Protein AF-A0A539DUH9-F1 (afdb_monomer)

Solvent-accessible surface area (backbone atoms only — not comparable to full-atom values): 5973 Å² total; per-residue (Å²): 130,90,47,75,64,54,53,56,51,49,51,54,52,50,54,51,50,53,54,53,52,53,52,50,50,54,55,48,51,53,50,49,52,55,51,50,53,53,54,62,68,45,43,64,59,54,51,52,52,4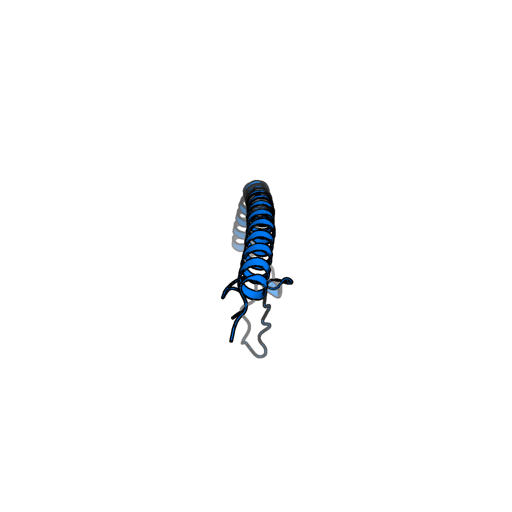9,55,51,50,54,55,46,64,71,70,38,85,83,62,91,46,82,91,80,56,93,70,87,87,85,77,84,90,86,86,85,88,74,73,94,61,81,95,57,80,71,74,84,108

Structure (mmCIF, N/CA/C/O backbone):
data_AF-A0A539DUH9-F1
#
_entry.id   AF-A0A539DUH9-F1
#
loop_
_atom_site.group_PDB
_atom_site.id
_atom_site.type_symbol
_atom_site.label_atom_id
_atom_site.label_alt_id
_atom_site.label_comp_id
_atom_site.label_asym_id
_atom_site.label_entity_id
_atom_site.label_seq_id
_atom_site.pdbx_PDB_ins_code
_atom_site.Cartn_x
_atom_site.Cartn_y
_atom_site.Cartn_z
_atom_site.occupancy
_atom_site.B_iso_or_equiv
_atom_site.auth_seq_id
_atom_site.auth_comp_id
_atom_site.auth_asym_id
_atom_site.auth_atom_id
_atom_site.pdbx_PDB_model_num
ATOM 1 N N . MET A 1 1 ? -31.288 -8.715 31.408 1.00 61.00 1 MET A N 1
ATOM 2 C CA . MET A 1 1 ? -31.460 -7.348 30.865 1.00 61.00 1 MET A CA 1
ATOM 3 C C . MET A 1 1 ? -30.119 -6.642 30.923 1.00 61.00 1 MET A C 1
ATOM 5 O O . MET A 1 1 ? -29.414 -6.836 31.904 1.00 61.00 1 MET A O 1
ATOM 9 N N . ALA A 1 2 ? -29.747 -5.884 29.889 1.00 73.06 2 ALA A N 1
ATOM 10 C CA . ALA A 1 2 ? -28.524 -5.086 29.933 1.00 73.06 2 ALA A CA 1
ATOM 11 C C . ALA A 1 2 ? -28.639 -4.047 31.054 1.00 73.06 2 ALA A C 1
ATOM 13 O O . ALA A 1 2 ? -29.633 -3.325 31.134 1.00 73.06 2 ALA A O 1
ATOM 14 N N . THR A 1 3 ? -27.644 -3.998 31.933 1.00 92.06 3 THR A N 1
ATOM 15 C CA . THR A 1 3 ? -27.636 -3.055 33.051 1.00 92.06 3 THR A CA 1
ATOM 16 C C . THR A 1 3 ? -27.079 -1.700 32.606 1.00 92.06 3 THR A C 1
ATOM 18 O O . THR A 1 3 ? -26.324 -1.596 31.636 1.00 92.06 3 THR A O 1
ATOM 21 N N . LEU A 1 4 ? -27.388 -0.630 33.347 1.00 93.00 4 LEU A N 1
ATOM 22 C CA . LEU A 1 4 ? -26.761 0.686 33.140 1.00 93.00 4 LEU A CA 1
ATOM 23 C C . LEU A 1 4 ? -25.223 0.620 33.220 1.00 93.00 4 LEU A C 1
ATOM 25 O O . LEU A 1 4 ? -24.526 1.394 32.559 1.00 93.00 4 LEU A O 1
ATOM 29 N N . GLN A 1 5 ? -24.687 -0.316 34.007 1.00 92.94 5 GLN A N 1
ATOM 30 C CA . GLN A 1 5 ? -23.252 -0.562 34.109 1.00 92.94 5 GLN A CA 1
ATOM 31 C C . GLN A 1 5 ? -22.680 -1.138 32.807 1.00 92.94 5 GLN A C 1
ATOM 33 O O . GLN A 1 5 ? -21.621 -0.685 32.364 1.00 92.94 5 GLN A O 1
ATOM 38 N N . ASP A 1 6 ? -23.393 -2.060 32.155 1.00 94.19 6 ASP A N 1
ATOM 39 C CA . ASP A 1 6 ? -22.989 -2.633 30.865 1.00 94.19 6 ASP A CA 1
ATOM 40 C C . ASP A 1 6 ? -22.937 -1.567 29.768 1.00 94.19 6 ASP A C 1
ATOM 42 O O . ASP A 1 6 ? -21.975 -1.507 28.995 1.00 94.19 6 ASP A O 1
ATOM 46 N N . ILE A 1 7 ? -23.925 -0.666 29.744 1.00 94.69 7 ILE A N 1
ATOM 47 C CA . ILE A 1 7 ? -23.969 0.458 28.798 1.00 94.69 7 ILE A CA 1
ATOM 48 C C . ILE A 1 7 ? -22.776 1.396 29.027 1.00 94.69 7 ILE A C 1
ATOM 50 O O . ILE A 1 7 ? -22.044 1.706 28.084 1.00 94.69 7 ILE A O 1
ATOM 54 N N . LYS A 1 8 ? -22.505 1.792 30.280 1.00 94.88 8 LYS A N 1
ATOM 55 C CA . LYS A 1 8 ? -21.332 2.621 30.623 1.00 94.88 8 LYS A CA 1
ATOM 56 C C . LYS A 1 8 ? -20.005 1.940 30.278 1.00 94.88 8 LYS A C 1
ATOM 58 O O . LYS A 1 8 ? -19.047 2.613 29.895 1.00 94.88 8 LYS A O 1
ATOM 63 N N . ARG A 1 9 ? -19.915 0.612 30.412 1.00 96.00 9 ARG A N 1
ATOM 64 C CA . ARG A 1 9 ? -18.723 -0.152 30.014 1.00 96.00 9 ARG A CA 1
ATOM 65 C C . ARG A 1 9 ? -18.532 -0.129 28.499 1.00 96.00 9 ARG A C 1
ATOM 67 O O . ARG A 1 9 ? -17.419 0.114 28.040 1.00 96.00 9 ARG A O 1
ATOM 74 N N . ARG A 1 10 ? -19.605 -0.329 27.728 1.00 96.38 10 ARG A N 1
ATOM 75 C CA . ARG A 1 10 ? -19.553 -0.300 26.261 1.00 96.38 10 ARG A CA 1
ATOM 76 C C . ARG A 1 10 ? -19.172 1.078 25.728 1.00 96.38 10 ARG A C 1
ATOM 78 O O . ARG A 1 10 ? -18.325 1.144 24.845 1.00 96.38 10 ARG A O 1
ATOM 85 N N . LEU A 1 11 ? -19.719 2.154 26.299 1.00 96.62 11 LEU A N 1
ATOM 86 C CA . LEU A 1 11 ? -19.343 3.527 25.936 1.00 96.62 11 LEU A CA 1
ATOM 87 C C . LEU A 1 11 ? -17.837 3.758 26.093 1.00 96.62 11 LEU A C 1
ATOM 89 O O . LEU A 1 11 ? -17.181 4.148 25.134 1.00 96.62 11 LEU A O 1
ATOM 93 N N . ARG A 1 12 ? -17.266 3.408 27.253 1.00 97.25 12 ARG A N 1
ATOM 94 C CA . ARG A 1 12 ? -15.813 3.515 27.473 1.00 97.25 12 ARG A CA 1
ATOM 95 C C . ARG A 1 12 ? -14.999 2.665 26.497 1.00 97.25 12 ARG A C 1
ATOM 97 O O . ARG A 1 12 ? -13.973 3.121 26.009 1.00 97.25 12 ARG A O 1
ATOM 104 N N . SER A 1 13 ? -15.457 1.451 26.188 1.00 97.88 13 SER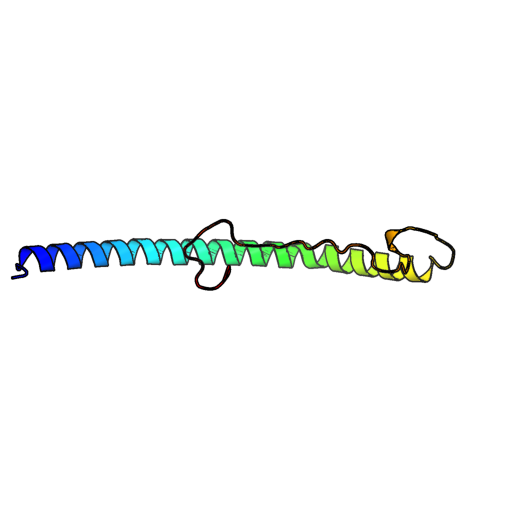 A N 1
ATOM 105 C CA . S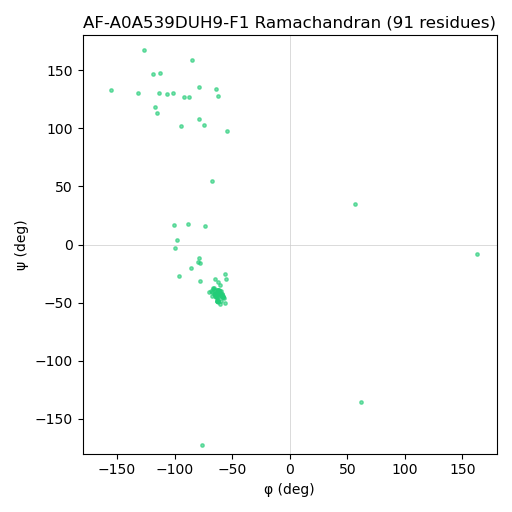ER A 1 13 ? -14.779 0.595 25.208 1.00 97.88 13 SER A CA 1
ATOM 106 C C . SER A 1 13 ? -14.751 1.228 23.816 1.00 97.88 13 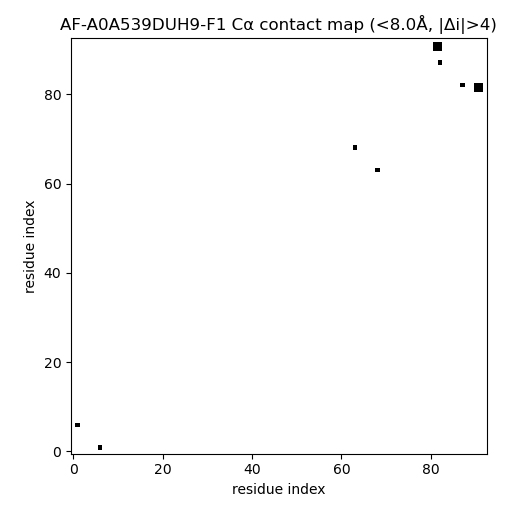SER A C 1
ATOM 108 O O . SER A 1 13 ? -13.707 1.216 23.175 1.00 97.88 13 SER A O 1
ATOM 110 N N . VAL A 1 14 ? -15.875 1.783 23.354 1.00 98.25 14 VAL A N 1
ATOM 111 C CA . VAL A 1 14 ? -15.975 2.418 22.031 1.00 98.25 14 VAL A CA 1
ATOM 112 C C . VAL A 1 14 ? -15.155 3.707 21.973 1.00 98.25 14 VAL A C 1
ATOM 114 O O . VAL A 1 14 ? -14.466 3.932 20.982 1.00 98.25 14 VAL A O 1
ATOM 117 N N . GLU A 1 15 ? -15.166 4.516 23.036 1.00 98.12 15 GLU A N 1
ATOM 118 C CA . GLU A 1 15 ? -14.335 5.723 23.146 1.00 98.12 15 GLU A CA 1
ATOM 119 C C . GLU A 1 15 ? -12.842 5.379 23.009 1.00 98.12 15 GLU A C 1
ATOM 121 O O . GLU A 1 15 ? -12.123 5.999 22.224 1.00 98.12 15 GLU A O 1
ATOM 126 N N . ASN A 1 16 ? -12.389 4.323 23.694 1.00 98.12 16 ASN A N 1
ATOM 127 C CA . ASN A 1 16 ? -11.010 3.848 23.597 1.00 98.12 16 ASN A CA 1
ATOM 128 C C . ASN A 1 16 ? -10.681 3.347 22.186 1.00 98.12 16 ASN A C 1
ATOM 130 O O . ASN A 1 16 ? -9.643 3.707 21.632 1.00 98.12 16 ASN A O 1
ATOM 134 N N . THR A 1 17 ? -11.564 2.547 21.575 1.00 98.12 17 THR A N 1
ATOM 135 C CA . THR A 1 17 ? -11.369 2.082 20.194 1.00 98.12 17 T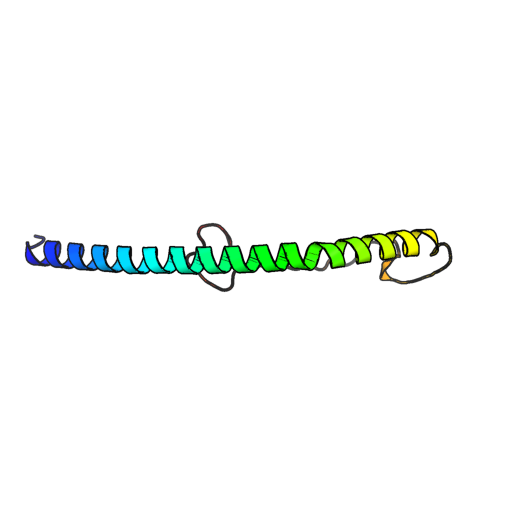HR A CA 1
ATOM 136 C C . THR A 1 17 ? -11.257 3.261 19.230 1.00 98.12 17 THR A C 1
ATOM 138 O O . THR A 1 17 ? -10.335 3.270 18.421 1.00 98.12 17 THR A O 1
ATOM 141 N N . LYS A 1 18 ? -12.116 4.282 19.360 1.00 98.25 18 LYS A N 1
ATOM 142 C CA . LYS A 1 18 ? -12.086 5.503 18.538 1.00 98.25 18 LYS A CA 1
ATOM 143 C C . LYS A 1 18 ? -10.745 6.235 18.642 1.00 98.25 18 LYS A C 1
ATOM 145 O O . LYS A 1 18 ? -10.199 6.652 17.622 1.00 98.25 18 LYS A O 1
ATOM 150 N N . GLN A 1 19 ? -10.201 6.379 19.851 1.00 98.12 19 GLN A N 1
ATOM 151 C CA . GLN A 1 19 ? -8.896 7.017 20.060 1.00 98.12 19 GLN A CA 1
ATOM 152 C C . GLN A 1 19 ? -7.759 6.209 19.420 1.00 98.12 19 GLN A C 1
ATOM 154 O O . GLN A 1 19 ? -6.911 6.779 18.731 1.00 98.12 19 GLN A O 1
ATOM 159 N N . ILE A 1 20 ? -7.766 4.881 19.588 1.00 97.62 20 ILE A N 1
ATOM 160 C CA . ILE A 1 20 ? -6.755 3.991 19.002 1.00 97.62 20 ILE A CA 1
ATOM 161 C C . ILE A 1 20 ? -6.810 4.048 17.473 1.00 97.62 20 ILE A C 1
ATOM 163 O O . ILE A 1 20 ? -5.776 4.243 16.834 1.00 97.62 20 ILE A O 1
ATOM 167 N N . THR A 1 21 ? -7.997 3.929 16.870 1.00 97.69 21 THR A N 1
ATOM 168 C CA . THR A 1 21 ? -8.138 3.968 15.407 1.00 97.69 21 THR A CA 1
ATOM 169 C C . THR A 1 21 ? -7.780 5.335 14.836 1.00 97.69 21 THR A C 1
ATOM 171 O O . THR A 1 21 ? -7.116 5.386 13.806 1.00 97.69 21 THR A O 1
ATOM 174 N N . GLY A 1 22 ? -8.117 6.431 15.526 1.00 97.88 22 GLY A N 1
ATOM 175 C CA . GLY A 1 22 ? -7.697 7.776 15.119 1.00 97.88 22 GLY A CA 1
ATOM 176 C C . GLY A 1 22 ? -6.173 7.946 15.140 1.00 97.88 22 GLY A C 1
ATOM 177 O O . GLY A 1 22 ? -5.584 8.488 14.207 1.00 97.88 22 GLY A O 1
ATOM 178 N N . ALA A 1 23 ? -5.496 7.405 16.158 1.00 97.81 23 ALA A N 1
ATOM 179 C CA . ALA A 1 23 ? -4.035 7.387 16.189 1.00 97.81 23 ALA A CA 1
ATOM 180 C C . ALA A 1 23 ? -3.440 6.526 15.058 1.00 97.81 23 ALA A C 1
ATOM 182 O O . ALA A 1 23 ? -2.477 6.934 14.404 1.00 97.81 23 ALA A O 1
ATOM 183 N N . MET A 1 24 ? -4.020 5.351 14.787 1.00 97.50 24 MET A N 1
ATOM 184 C CA . MET A 1 24 ? -3.587 4.472 13.693 1.00 97.50 24 MET A CA 1
ATOM 185 C C . MET A 1 24 ? -3.753 5.125 12.318 1.00 97.50 24 MET A C 1
ATOM 187 O O . MET A 1 24 ? -2.875 4.964 11.466 1.00 97.50 24 MET A O 1
ATOM 191 N N . GLU A 1 25 ? -4.835 5.873 12.106 1.00 97.50 25 GLU A N 1
ATOM 192 C CA . GLU A 1 25 ? -5.078 6.644 10.887 1.00 97.50 25 GLU A CA 1
ATOM 193 C C . GLU A 1 25 ? -3.972 7.683 10.671 1.00 97.50 25 GLU A C 1
ATOM 195 O O . GLU A 1 25 ? -3.313 7.672 9.630 1.00 97.50 25 GLU A O 1
ATOM 200 N N . MET A 1 26 ? -3.673 8.500 11.688 1.00 97.62 26 MET A N 1
ATOM 201 C CA . MET A 1 26 ? -2.610 9.510 11.614 1.00 97.62 26 MET A CA 1
ATOM 202 C C . MET A 1 26 ? -1.231 8.893 11.340 1.00 97.62 26 MET A C 1
ATOM 204 O O . MET A 1 26 ? -0.477 9.378 10.491 1.00 97.62 26 MET A O 1
ATOM 208 N N . VAL A 1 27 ? -0.899 7.783 12.008 1.00 97.25 27 VAL A N 1
ATOM 209 C CA . VAL A 1 27 ? 0.359 7.055 11.772 1.00 97.25 27 VAL A CA 1
ATOM 210 C C . VAL A 1 27 ? 0.420 6.506 10.344 1.00 97.25 27 VAL A C 1
ATOM 212 O O . VAL A 1 27 ? 1.481 6.530 9.712 1.00 97.25 27 VAL A O 1
ATOM 215 N N . SER A 1 28 ? -0.699 6.009 9.820 1.00 96.94 28 SER A N 1
ATOM 216 C CA . SER A 1 28 ? -0.777 5.467 8.461 1.00 96.94 28 SER A CA 1
ATOM 217 C C . SER A 1 28 ? -0.657 6.572 7.413 1.00 96.94 28 SER A C 1
ATOM 219 O O . SER A 1 28 ? 0.111 6.417 6.462 1.00 96.94 28 SER A O 1
ATOM 221 N N . ALA A 1 29 ? -1.295 7.723 7.633 1.00 97.44 29 ALA A N 1
ATOM 222 C CA . ALA A 1 29 ? -1.161 8.904 6.786 1.00 97.44 29 ALA A CA 1
ATOM 223 C C . ALA A 1 29 ? 0.293 9.407 6.729 1.00 97.44 29 ALA A C 1
ATOM 225 O O . ALA A 1 29 ? 0.829 9.662 5.648 1.00 97.44 29 ALA A O 1
ATOM 226 N N . ALA A 1 30 ? 0.983 9.464 7.874 1.00 98.12 30 ALA A N 1
ATOM 227 C CA . ALA A 1 30 ? 2.397 9.837 7.923 1.00 98.12 30 ALA A CA 1
ATOM 228 C C . ALA A 1 30 ? 3.290 8.851 7.143 1.00 98.12 30 ALA A C 1
ATOM 230 O O . ALA A 1 30 ? 4.192 9.263 6.407 1.00 98.12 30 ALA A O 1
ATOM 231 N N . LYS A 1 31 ? 3.025 7.540 7.254 1.00 96.75 31 LYS A N 1
ATOM 232 C CA . LYS A 1 31 ? 3.740 6.506 6.485 1.00 96.75 31 LYS A CA 1
ATOM 233 C C . LYS A 1 31 ? 3.483 6.615 4.986 1.00 96.75 31 LYS A C 1
ATOM 235 O O . LYS A 1 31 ? 4.437 6.496 4.218 1.00 96.75 31 LYS A O 1
ATOM 240 N N . LEU A 1 32 ? 2.239 6.871 4.579 1.00 96.56 32 LEU A N 1
ATOM 241 C CA . LEU A 1 32 ? 1.877 7.084 3.179 1.00 96.56 32 LEU A CA 1
ATOM 242 C C . LEU A 1 32 ? 2.634 8.281 2.606 1.00 96.56 32 LEU A C 1
ATOM 244 O O . LEU A 1 32 ? 3.295 8.148 1.578 1.00 96.56 32 LEU A O 1
ATOM 248 N N . ARG A 1 33 ? 2.628 9.417 3.313 1.00 97.94 33 ARG A N 1
ATOM 249 C CA . ARG A 1 33 ? 3.366 10.614 2.894 1.00 97.94 33 ARG A CA 1
ATOM 250 C C . ARG A 1 33 ? 4.858 10.328 2.733 1.00 97.94 33 ARG A C 1
ATOM 252 O O . ARG A 1 33 ? 5.444 10.669 1.711 1.00 97.94 33 ARG A O 1
ATOM 259 N N . ARG A 1 34 ? 5.472 9.625 3.693 1.00 98.00 34 ARG A N 1
ATOM 260 C CA . ARG A 1 34 ? 6.882 9.210 3.598 1.00 98.00 34 ARG A CA 1
ATOM 261 C C . ARG A 1 34 ? 7.137 8.290 2.400 1.00 98.00 34 ARG A C 1
ATOM 263 O O . ARG A 1 34 ? 8.169 8.417 1.743 1.00 98.00 34 ARG A O 1
ATOM 270 N N . ALA A 1 35 ? 6.229 7.358 2.110 1.00 97.06 35 ALA A N 1
ATOM 271 C CA . ALA A 1 35 ? 6.335 6.486 0.944 1.00 97.06 35 ALA A CA 1
ATOM 272 C C . ALA A 1 35 ? 6.248 7.283 -0.367 1.00 97.06 35 ALA A C 1
ATOM 274 O O . ALA A 1 35 ? 7.104 7.100 -1.229 1.00 97.06 35 ALA A O 1
ATOM 275 N N . GLN A 1 36 ? 5.303 8.218 -0.475 1.00 97.56 36 GLN A N 1
ATOM 276 C CA . GLN A 1 36 ? 5.167 9.108 -1.631 1.00 97.56 36 GLN A CA 1
ATOM 277 C C . GLN A 1 36 ? 6.428 9.946 -1.857 1.00 97.56 36 GLN A C 1
ATOM 279 O O . GLN A 1 36 ? 6.932 9.995 -2.974 1.00 97.56 36 GLN A O 1
ATOM 284 N N . THR A 1 37 ? 6.999 10.537 -0.802 1.00 98.12 37 THR A N 1
ATOM 285 C CA . THR A 1 37 ? 8.254 11.295 -0.912 1.00 98.12 37 THR A CA 1
ATOM 286 C C . THR A 1 37 ? 9.395 10.435 -1.454 1.00 98.12 37 THR A C 1
ATOM 288 O O . THR A 1 37 ? 10.129 10.894 -2.326 1.00 98.12 37 THR A O 1
ATOM 291 N N . ARG A 1 38 ? 9.529 9.179 -1.001 1.00 97.75 38 ARG A N 1
ATOM 292 C CA . ARG A 1 38 ? 10.549 8.254 -1.530 1.00 97.75 38 ARG A CA 1
ATOM 293 C C . ARG A 1 38 ? 10.341 7.949 -3.010 1.00 97.75 38 ARG A C 1
ATOM 295 O O . ARG A 1 38 ? 11.311 7.949 -3.759 1.00 97.75 38 ARG A O 1
ATOM 302 N N . VAL A 1 39 ? 9.096 7.722 -3.431 1.00 96.94 39 VAL A N 1
ATOM 303 C CA . VAL A 1 39 ? 8.773 7.481 -4.844 1.00 96.94 39 VAL A CA 1
ATOM 304 C C . VAL A 1 39 ? 9.138 8.699 -5.686 1.00 96.94 39 VAL A C 1
ATOM 306 O O . VAL A 1 39 ? 9.826 8.553 -6.690 1.00 96.94 39 VAL A O 1
ATOM 309 N N . THR A 1 40 ? 8.745 9.903 -5.265 1.00 97.44 40 THR A N 1
ATOM 310 C CA . THR A 1 40 ? 9.070 11.139 -5.990 1.00 97.44 40 THR A CA 1
ATOM 311 C C . THR A 1 40 ? 10.577 11.371 -6.076 1.00 97.44 40 THR A C 1
ATOM 313 O O . THR A 1 40 ? 11.069 11.713 -7.146 1.00 97.44 40 THR A O 1
ATOM 316 N N . ALA A 1 41 ? 11.321 11.120 -4.994 1.00 97.56 41 ALA A N 1
ATOM 317 C CA . ALA A 1 41 ? 12.779 11.239 -4.981 1.00 97.56 41 ALA A CA 1
ATOM 318 C C . ALA A 1 41 ? 13.478 10.223 -5.904 1.00 97.56 41 ALA A C 1
ATOM 320 O O . ALA A 1 41 ? 14.536 10.524 -6.447 1.00 97.56 41 ALA A O 1
ATOM 321 N N . ALA A 1 42 ? 12.887 9.043 -6.116 1.00 97.06 42 ALA A N 1
ATOM 322 C CA . ALA A 1 42 ? 13.422 8.022 -7.017 1.00 97.06 42 ALA A CA 1
ATOM 323 C C . ALA A 1 42 ? 13.121 8.286 -8.508 1.00 97.06 42 ALA A C 1
ATOM 325 O O . ALA A 1 42 ? 13.756 7.681 -9.373 1.00 97.06 42 ALA A O 1
ATOM 326 N N . ARG A 1 43 ? 12.182 9.191 -8.835 1.00 96.69 43 ARG A N 1
ATOM 327 C CA . ARG A 1 43 ? 11.767 9.463 -10.226 1.00 96.69 43 ARG A CA 1
ATOM 328 C C . ARG A 1 43 ? 12.912 9.879 -11.156 1.00 96.69 43 ARG A C 1
ATOM 330 O O . ARG A 1 43 ? 12.967 9.321 -12.247 1.00 96.69 43 ARG A O 1
ATOM 337 N N . PRO A 1 44 ? 13.828 10.796 -10.780 1.00 97.38 44 PRO A N 1
ATOM 338 C CA . PRO A 1 44 ? 14.903 11.211 -11.682 1.00 97.38 44 PRO A CA 1
ATOM 339 C C . PRO A 1 44 ? 15.830 10.052 -12.060 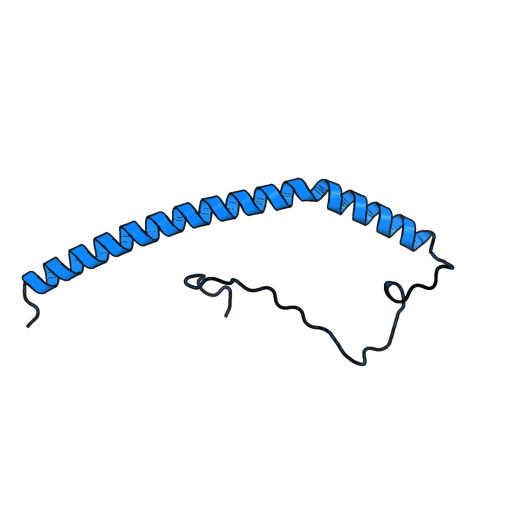1.00 97.38 44 PRO A C 1
ATOM 341 O O . PRO A 1 44 ? 16.214 9.920 -13.219 1.00 97.38 44 PRO A O 1
ATOM 344 N N . TYR A 1 45 ? 16.134 9.172 -11.100 1.00 97.50 45 TYR A N 1
ATOM 345 C CA . TYR A 1 45 ? 16.926 7.970 -11.351 1.00 97.50 45 TYR A CA 1
ATOM 346 C C . TYR A 1 45 ? 16.212 7.022 -12.319 1.00 97.50 45 TYR A C 1
ATOM 348 O O . TYR A 1 45 ? 16.804 6.598 -13.306 1.00 97.50 45 TYR A O 1
ATOM 356 N N . ALA A 1 46 ? 14.930 6.732 -12.076 1.00 96.94 46 ALA A N 1
ATOM 357 C CA . ALA A 1 46 ? 14.144 5.858 -12.945 1.00 96.94 46 ALA A CA 1
ATOM 358 C C . ALA A 1 46 ? 14.013 6.416 -14.374 1.00 96.94 46 ALA A C 1
ATOM 360 O O . ALA A 1 46 ? 14.115 5.659 -15.339 1.00 96.94 46 ALA A O 1
ATOM 361 N N . ALA A 1 47 ? 13.842 7.734 -14.513 1.00 96.88 47 ALA A N 1
ATOM 362 C CA . ALA A 1 47 ? 13.794 8.400 -15.811 1.00 96.88 47 ALA A CA 1
ATOM 363 C C . ALA A 1 47 ? 15.120 8.244 -16.568 1.00 96.88 47 ALA A C 1
ATOM 365 O O . ALA A 1 47 ? 15.120 7.808 -17.716 1.00 96.88 47 ALA A O 1
ATOM 366 N N . LYS A 1 48 ? 16.257 8.510 -15.907 1.00 96.94 48 LYS A N 1
ATOM 367 C CA . LYS A 1 48 ? 17.571 8.367 -16.547 1.00 96.94 48 LYS A CA 1
ATOM 368 C C . LYS A 1 48 ? 17.898 6.915 -16.886 1.00 96.94 48 LYS A C 1
ATOM 370 O O . LYS A 1 48 ? 18.463 6.649 -17.941 1.00 96.94 48 LYS A O 1
ATOM 375 N N . LEU A 1 49 ? 17.529 5.977 -16.016 1.00 95.88 49 LEU A N 1
ATOM 376 C CA . LEU A 1 49 ? 17.688 4.551 -16.283 1.00 95.88 49 LEU A CA 1
ATOM 377 C C . LEU A 1 49 ? 16.888 4.129 -17.521 1.00 95.88 49 LEU A C 1
ATOM 379 O O . LEU A 1 49 ? 17.417 3.401 -18.352 1.00 95.88 49 LEU A O 1
ATOM 383 N N . SER A 1 50 ? 15.652 4.614 -17.662 1.00 94.00 50 SER A N 1
ATOM 384 C CA . SER A 1 50 ? 14.806 4.319 -18.827 1.00 94.00 50 SER A CA 1
ATOM 385 C C . SER A 1 50 ? 15.422 4.869 -20.115 1.00 94.00 50 SER A C 1
ATOM 387 O O . SER A 1 50 ? 15.560 4.126 -21.077 1.00 94.00 50 SER A O 1
ATOM 389 N N . GLU A 1 51 ? 15.915 6.112 -20.095 1.00 94.69 51 GLU A N 1
ATOM 390 C CA . GLU A 1 51 ? 16.625 6.718 -21.233 1.00 94.69 51 GLU A CA 1
ATOM 391 C 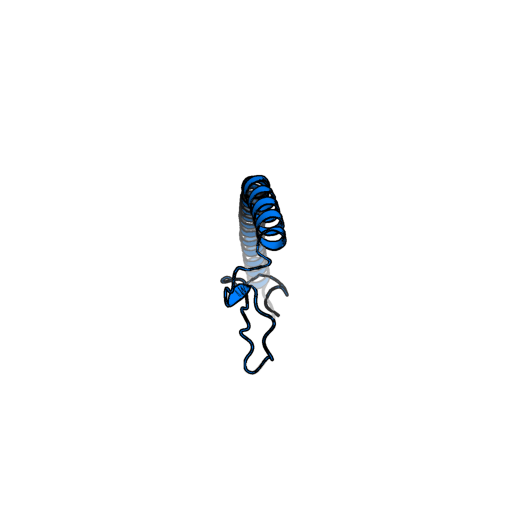C . GLU A 1 51 ? 17.868 5.902 -21.640 1.00 94.69 51 GLU A C 1
ATOM 393 O O . GLU A 1 51 ? 18.118 5.665 -22.819 1.00 94.69 51 GLU A O 1
ATOM 398 N N . ILE A 1 52 ? 18.652 5.424 -20.665 1.00 92.62 52 ILE A N 1
ATOM 399 C CA . ILE A 1 52 ? 19.818 4.570 -20.937 1.00 92.62 52 ILE A CA 1
ATOM 400 C C . ILE A 1 52 ? 19.386 3.230 -21.541 1.00 92.62 52 ILE A C 1
ATOM 402 O O . ILE A 1 52 ? 20.028 2.762 -22.478 1.00 92.62 52 ILE A O 1
ATOM 406 N N . MET A 1 53 ? 18.318 2.614 -21.028 1.00 88.50 53 MET A N 1
ATOM 407 C CA . MET A 1 53 ? 17.802 1.347 -21.554 1.00 88.50 53 MET A CA 1
ATOM 408 C C . MET A 1 53 ? 17.271 1.494 -22.985 1.00 88.50 53 MET A C 1
ATOM 410 O O . MET A 1 53 ? 17.527 0.623 -23.813 1.00 88.50 53 MET A O 1
ATOM 414 N N . GLU A 1 54 ? 16.599 2.601 -23.303 1.00 87.56 54 GLU A N 1
ATOM 415 C CA . GLU A 1 54 ? 16.154 2.927 -24.665 1.00 87.56 54 GLU A CA 1
ATOM 416 C C . GLU A 1 54 ? 17.349 3.089 -25.613 1.00 87.56 54 GLU A C 1
ATOM 418 O O . GLU A 1 54 ? 17.415 2.434 -26.659 1.00 87.56 54 GLU A O 1
ATOM 423 N N . ASN A 1 55 ? 18.352 3.873 -25.213 1.00 86.69 55 ASN A 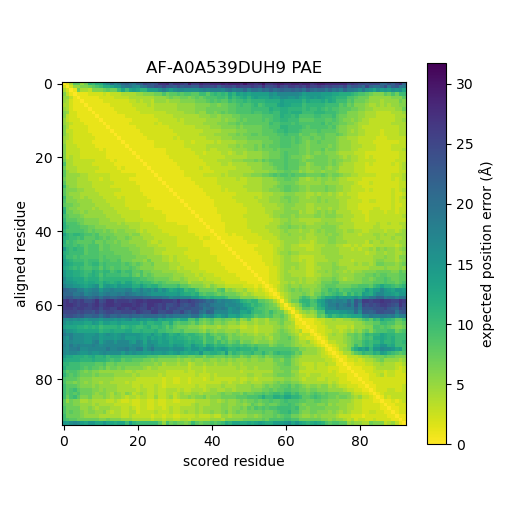N 1
ATOM 424 C CA . ASN A 1 55 ? 19.587 4.034 -25.981 1.00 86.69 55 ASN A CA 1
ATOM 425 C C . ASN A 1 55 ? 20.321 2.697 -26.168 1.00 86.69 55 ASN A C 1
ATOM 427 O O . ASN A 1 55 ? 20.814 2.399 -27.251 1.00 86.69 55 ASN A O 1
ATOM 431 N N . LEU A 1 56 ? 20.362 1.850 -25.138 1.00 83.44 56 LEU A N 1
ATOM 432 C CA . LEU A 1 56 ? 20.974 0.530 -25.242 1.00 83.44 56 LEU A CA 1
ATOM 433 C C . LEU A 1 56 ? 20.196 -0.367 -26.209 1.00 83.44 56 LEU A C 1
ATOM 435 O O . LEU A 1 56 ? 20.813 -1.037 -27.028 1.00 83.44 56 LEU A O 1
ATOM 439 N N . SER A 1 57 ? 18.863 -0.350 -26.163 1.00 77.62 57 SER A N 1
ATOM 440 C CA . SER A 1 57 ? 18.021 -1.165 -27.048 1.00 77.62 57 SER A CA 1
ATOM 441 C C . SER A 1 57 ? 18.188 -0.820 -28.533 1.00 77.62 57 SER A C 1
ATOM 443 O O . SER A 1 57 ? 18.119 -1.710 -29.375 1.00 77.62 57 SER A O 1
ATOM 445 N N . THR A 1 58 ? 18.471 0.448 -28.856 1.00 76.44 58 THR A N 1
ATOM 446 C CA . THR A 1 58 ? 18.686 0.904 -30.241 1.00 76.44 58 THR A CA 1
ATOM 447 C C . THR A 1 58 ? 20.074 0.549 -30.775 1.00 76.44 58 THR A C 1
ATOM 449 O O . THR A 1 58 ? 20.215 0.268 -31.962 1.00 76.44 58 THR A O 1
ATOM 452 N N . VAL A 1 59 ? 21.092 0.506 -29.909 1.00 72.12 59 VAL A N 1
ATOM 453 C CA . VAL A 1 59 ? 22.471 0.113 -30.265 1.00 72.12 59 VAL A CA 1
ATOM 454 C C . VAL A 1 59 ? 22.672 -1.409 -30.197 1.00 72.12 59 VAL A C 1
ATOM 456 O O . VAL A 1 59 ? 23.576 -1.953 -30.830 1.00 72.12 59 VAL A O 1
ATOM 459 N N . ALA A 1 60 ? 21.815 -2.128 -29.467 1.00 63.62 60 ALA A N 1
ATOM 460 C CA . ALA A 1 60 ? 21.900 -3.570 -29.242 1.00 63.62 60 ALA A CA 1
ATOM 461 C C . ALA A 1 60 ? 21.513 -4.445 -30.451 1.00 63.62 60 ALA A C 1
ATOM 463 O O . ALA A 1 60 ? 21.329 -5.648 -30.272 1.00 63.62 60 ALA A O 1
ATOM 464 N N . SER A 1 61 ? 21.439 -3.906 -31.675 1.00 60.19 61 SER A N 1
ATOM 465 C CA . SER A 1 61 ? 21.225 -4.644 -32.936 1.00 60.19 61 SER A CA 1
ATOM 466 C C . SER A 1 61 ? 22.419 -5.553 -33.309 1.00 60.19 61 SER A C 1
ATOM 468 O O . SER A 1 61 ? 22.996 -5.449 -34.388 1.00 60.19 61 SER A O 1
ATOM 470 N N . GLY A 1 62 ? 22.808 -6.427 -32.378 1.00 63.34 62 GLY A N 1
ATOM 471 C CA . GLY A 1 62 ? 23.998 -7.281 -32.371 1.00 63.34 62 GLY A CA 1
ATOM 472 C C . GLY A 1 62 ? 24.354 -7.841 -30.980 1.00 63.34 62 GLY A C 1
ATOM 473 O O . GLY A 1 62 ? 25.228 -8.698 -30.878 1.00 63.34 62 GLY A O 1
ATOM 474 N N . LEU A 1 63 ? 23.685 -7.394 -29.906 1.00 67.06 63 LEU A N 1
ATOM 475 C CA . LEU A 1 63 ? 23.916 -7.856 -28.535 1.00 67.06 63 LEU A CA 1
ATOM 476 C C . LEU A 1 63 ? 22.921 -8.983 -28.189 1.00 67.06 63 LEU A C 1
ATOM 478 O O . LEU A 1 63 ? 21.757 -8.718 -27.900 1.00 67.06 63 LEU A O 1
ATOM 482 N N . SER A 1 64 ? 23.361 -10.247 -28.212 1.00 72.19 64 SER A N 1
ATOM 483 C CA . SER A 1 64 ? 22.546 -11.372 -27.714 1.00 72.19 64 SER A CA 1
ATOM 484 C C . SER A 1 64 ? 22.618 -11.403 -26.188 1.00 72.19 64 SER A C 1
ATOM 486 O O . SER A 1 64 ? 23.656 -11.711 -25.599 1.00 72.19 64 SER A O 1
ATOM 488 N N . HIS A 1 65 ? 21.518 -11.020 -25.539 1.00 80.94 65 HIS A N 1
ATOM 489 C CA . HIS A 1 65 ? 21.350 -11.134 -24.096 1.00 80.94 65 HIS A CA 1
ATOM 490 C C . HIS A 1 65 ? 19.990 -11.781 -23.795 1.00 80.94 65 HIS A C 1
ATOM 492 O O . HIS A 1 65 ? 18.975 -11.268 -24.268 1.00 80.94 65 HIS A O 1
ATOM 498 N N . PRO A 1 66 ? 19.916 -12.825 -22.947 1.00 85.06 66 PRO A N 1
ATOM 499 C CA . PRO A 1 66 ? 18.674 -13.567 -22.702 1.00 85.06 66 PRO A CA 1
ATOM 500 C C . PRO A 1 66 ? 17.483 -12.723 -22.217 1.00 85.06 66 PRO A C 1
ATOM 502 O O . PRO A 1 66 ? 16.337 -13.109 -22.417 1.00 85.06 66 PRO A O 1
ATOM 505 N N . LEU A 1 67 ? 17.732 -11.576 -21.569 1.00 85.38 67 LEU A N 1
ATOM 506 C CA . LEU A 1 67 ? 16.670 -10.652 -21.128 1.00 85.38 67 LEU A CA 1
ATOM 507 C C . LEU A 1 67 ? 16.093 -9.773 -22.252 1.00 85.38 67 LEU A C 1
ATOM 509 O O . LEU A 1 67 ? 15.035 -9.185 -22.055 1.00 85.38 67 LEU A O 1
ATOM 513 N N . PHE A 1 68 ? 16.768 -9.672 -23.400 1.00 80.19 68 PHE A N 1
ATOM 514 C CA . PHE A 1 68 ? 16.280 -8.952 -24.582 1.00 80.19 68 PHE A CA 1
ATOM 515 C C . PHE A 1 68 ? 15.666 -9.895 -25.632 1.00 80.19 68 PHE A C 1
ATOM 517 O O . PHE A 1 68 ? 15.153 -9.432 -26.648 1.00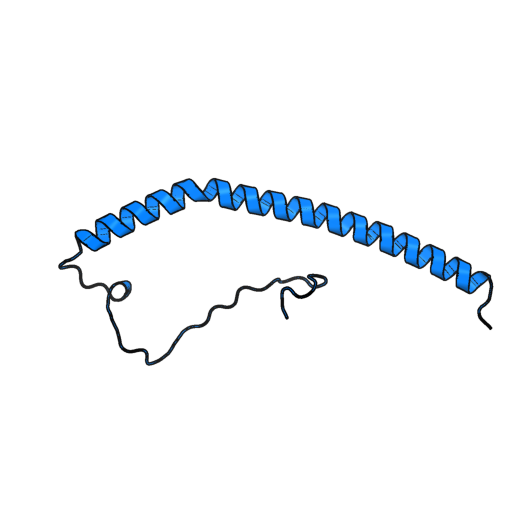 80.19 68 PHE A O 1
ATOM 524 N N . GLU A 1 69 ? 15.689 -11.211 -25.398 1.00 81.25 69 GLU A N 1
ATOM 525 C CA . GLU A 1 69 ? 15.239 -12.212 -26.365 1.00 81.25 69 GLU A CA 1
ATOM 526 C C . GLU A 1 69 ? 13.755 -12.595 -26.208 1.00 81.25 69 GLU A C 1
ATOM 528 O O . GLU A 1 69 ? 13.279 -13.015 -25.150 1.00 81.25 69 GLU A O 1
ATOM 533 N N . SER A 1 70 ? 13.037 -12.495 -27.330 1.00 81.56 70 SER A N 1
ATOM 534 C CA . SER A 1 70 ? 11.747 -13.124 -27.636 1.00 81.56 70 SER A CA 1
ATOM 535 C C . SER A 1 70 ? 11.740 -14.649 -27.464 1.00 81.56 70 SER A C 1
ATOM 537 O O . SER A 1 70 ? 12.176 -15.325 -28.393 1.00 81.56 70 SER A O 1
ATOM 539 N N . ARG A 1 71 ? 11.274 -15.236 -26.348 1.00 86.06 71 ARG A N 1
ATOM 540 C CA . ARG A 1 71 ? 11.204 -16.708 -26.192 1.00 86.06 71 ARG A CA 1
ATOM 541 C C . ARG A 1 71 ? 9.776 -17.224 -25.973 1.00 86.06 71 ARG A C 1
ATOM 543 O O . ARG A 1 71 ? 8.999 -16.556 -25.295 1.00 86.06 71 ARG A O 1
ATOM 550 N N . PRO A 1 72 ? 9.435 -18.434 -26.463 1.00 86.94 72 PRO A N 1
ATOM 551 C CA . PRO A 1 72 ? 8.137 -19.045 -26.196 1.00 86.94 72 PRO A CA 1
ATOM 552 C C . PRO A 1 72 ? 7.962 -19.339 -24.700 1.00 86.94 72 PRO A C 1
ATOM 554 O O . PRO A 1 72 ? 8.851 -19.886 -24.036 1.00 86.94 72 PRO A O 1
ATOM 557 N N . GLU A 1 73 ? 6.795 -18.982 -24.174 1.00 85.81 73 GLU A N 1
ATOM 558 C CA . GLU A 1 73 ? 6.456 -19.087 -22.757 1.00 85.81 73 GLU A CA 1
ATOM 559 C C . GLU A 1 73 ? 6.196 -20.551 -22.366 1.00 85.81 73 GLU A C 1
ATOM 561 O O . GLU A 1 73 ? 5.147 -21.117 -22.656 1.00 85.81 73 GLU A O 1
ATOM 566 N N . LYS A 1 74 ? 7.166 -21.189 -21.697 1.00 88.44 74 LYS A N 1
ATOM 567 C CA . LYS A 1 74 ? 7.009 -22.546 -21.126 1.00 88.44 74 LYS A CA 1
ATOM 568 C C . LYS A 1 74 ? 6.632 -22.530 -19.643 1.00 88.44 74 LYS A C 1
ATOM 570 O O . LYS A 1 74 ? 6.065 -23.485 -19.122 1.00 88.44 74 LYS A O 1
ATOM 575 N N . THR A 1 75 ? 7.014 -21.470 -18.938 1.00 90.62 75 THR A N 1
ATOM 576 C CA . THR A 1 75 ? 6.796 -21.282 -17.500 1.00 90.62 75 THR A CA 1
ATOM 577 C C . THR A 1 75 ? 6.806 -19.788 -17.217 1.00 90.62 75 THR A C 1
ATOM 579 O O . THR A 1 75 ? 7.699 -19.083 -17.690 1.00 90.62 75 THR A O 1
ATOM 582 N N . ILE A 1 76 ? 5.825 -19.314 -16.451 1.00 91.25 76 ILE A N 1
ATOM 583 C CA . ILE A 1 76 ? 5.640 -17.897 -16.127 1.00 91.25 76 ILE A CA 1
ATOM 584 C C . ILE A 1 76 ? 5.873 -17.713 -14.627 1.00 91.25 76 ILE A C 1
ATOM 586 O O . ILE A 1 76 ? 5.328 -18.456 -13.812 1.00 91.25 76 ILE A O 1
ATOM 590 N N . GLY A 1 77 ? 6.701 -16.734 -14.262 1.00 93.69 77 GLY A N 1
ATOM 591 C CA . GLY A 1 77 ? 6.887 -16.327 -12.872 1.00 93.69 77 GLY A CA 1
ATOM 592 C C . GLY A 1 77 ? 5.855 -15.273 -12.485 1.00 93.69 77 GLY A C 1
ATOM 593 O O . GLY A 1 77 ? 5.751 -14.249 -13.155 1.00 93.69 77 GLY A O 1
ATOM 594 N N . LEU A 1 78 ? 5.120 -15.503 -11.397 1.00 95.62 78 LEU A N 1
ATOM 595 C CA . LEU A 1 78 ? 4.216 -14.515 -10.813 1.00 95.62 78 LEU A CA 1
ATOM 596 C C . LEU A 1 78 ? 4.825 -13.972 -9.520 1.00 95.62 78 LEU A C 1
ATOM 598 O O . LEU A 1 78 ? 5.204 -14.741 -8.638 1.00 95.62 78 LEU A O 1
ATOM 602 N N . VAL A 1 79 ? 4.887 -12.648 -9.395 1.00 96.62 79 VAL A N 1
ATOM 603 C CA . VAL A 1 79 ? 5.310 -11.977 -8.162 1.00 96.62 79 VAL A CA 1
ATOM 604 C C . VAL A 1 79 ? 4.140 -11.163 -7.631 1.00 96.62 79 VAL A C 1
ATOM 606 O O . VAL A 1 79 ? 3.661 -10.244 -8.290 1.00 96.62 79 VAL A O 1
ATOM 609 N N . LEU A 1 80 ? 3.686 -11.510 -6.428 1.00 95.56 80 LEU A N 1
ATOM 610 C CA . LEU A 1 80 ? 2.609 -10.823 -5.722 1.00 95.56 80 LEU A CA 1
ATOM 611 C C . LEU A 1 80 ? 3.210 -9.910 -4.655 1.00 95.56 80 LEU A C 1
ATOM 613 O O . LEU A 1 80 ? 4.033 -10.343 -3.848 1.00 95.56 80 LEU A O 1
ATOM 617 N N . VAL A 1 81 ? 2.779 -8.652 -4.632 1.00 95.56 81 VAL A N 1
ATOM 618 C CA . VAL A 1 81 ? 3.183 -7.681 -3.611 1.00 95.56 81 VAL A CA 1
ATOM 619 C C . VAL A 1 81 ? 1.949 -7.306 -2.801 1.00 95.56 81 VAL A C 1
ATOM 621 O O . VAL A 1 81 ? 1.028 -6.691 -3.327 1.00 95.56 81 VAL A O 1
ATOM 624 N N . THR A 1 82 ? 1.933 -7.691 -1.525 1.00 96.38 82 THR A N 1
ATOM 625 C CA . THR A 1 82 ? 0.790 -7.525 -0.614 1.00 96.38 82 THR A CA 1
ATOM 626 C C . THR A 1 82 ? 1.200 -6.813 0.674 1.00 96.38 82 THR A C 1
ATOM 628 O O . THR A 1 82 ? 2.385 -6.620 0.966 1.00 96.38 82 THR A O 1
ATOM 631 N N . ALA A 1 83 ? 0.218 -6.380 1.467 1.00 94.94 83 ALA A N 1
ATOM 632 C CA . ALA A 1 83 ? 0.485 -5.756 2.754 1.00 94.94 83 ALA A CA 1
ATOM 633 C C . ALA A 1 83 ? 0.802 -6.821 3.808 1.00 94.94 83 ALA A C 1
ATOM 635 O O . ALA A 1 83 ? 0.068 -7.793 3.965 1.00 94.94 83 ALA A O 1
ATOM 636 N N . SER A 1 84 ? 1.840 -6.578 4.609 1.00 93.75 84 SER A N 1
ATOM 637 C CA . SER A 1 84 ? 2.223 -7.444 5.732 1.00 93.75 84 SER A CA 1
ATOM 638 C C . SER A 1 84 ? 1.371 -7.253 6.991 1.00 93.75 84 SER A C 1
ATOM 640 O O . SER A 1 84 ? 1.476 -8.040 7.930 1.00 93.75 84 SER A O 1
ATOM 642 N N . LYS A 1 85 ? 0.547 -6.198 7.051 1.00 90.56 85 LYS A N 1
ATOM 643 C CA . LYS A 1 85 ? -0.326 -5.891 8.193 1.00 90.56 85 LYS A CA 1
ATOM 644 C C . LYS A 1 85 ? -1.800 -6.053 7.826 1.00 90.56 85 LYS A C 1
ATOM 646 O O . LYS A 1 85 ? -2.196 -5.770 6.699 1.00 90.56 85 LYS A O 1
ATOM 651 N N . GLY A 1 86 ? -2.598 -6.455 8.817 1.00 92.00 86 GLY A N 1
ATOM 652 C CA . GLY A 1 86 ? -4.062 -6.452 8.747 1.00 92.00 86 GLY A CA 1
ATOM 653 C C . GLY A 1 86 ? -4.668 -5.051 8.898 1.00 92.00 86 GLY A C 1
ATOM 654 O O . GLY A 1 86 ? -3.943 -4.057 8.958 1.00 92.00 86 GLY A O 1
ATOM 655 N N . LEU A 1 87 ? -6.004 -4.987 8.993 1.00 94.19 87 LEU A N 1
ATOM 656 C CA . LEU A 1 87 ? -6.780 -3.733 9.059 1.00 94.19 87 LEU A CA 1
ATOM 657 C C . LEU A 1 87 ? -6.525 -2.805 7.854 1.00 94.19 87 LEU A C 1
ATOM 659 O O . LEU A 1 87 ? -6.524 -1.584 7.977 1.00 94.19 87 LEU A O 1
ATOM 663 N N . CYS A 1 88 ? -6.306 -3.402 6.682 1.00 94.25 88 CYS A N 1
ATOM 664 C CA . CYS A 1 88 ? -6.003 -2.727 5.419 1.00 94.25 88 CYS A CA 1
ATOM 665 C C . CYS A 1 88 ? -7.221 -2.611 4.480 1.00 94.25 88 CYS A C 1
ATOM 667 O O . CYS A 1 88 ? -7.062 -2.361 3.288 1.00 94.25 88 CYS A O 1
ATOM 669 N N . GLY A 1 89 ? -8.438 -2.792 5.003 1.00 93.75 89 GLY A N 1
ATOM 670 C CA . GLY A 1 89 ? -9.655 -2.829 4.190 1.00 93.75 89 GLY A CA 1
ATOM 671 C C . GLY A 1 89 ? -9.623 -3.992 3.197 1.00 93.75 89 GLY A C 1
ATOM 672 O O . GLY A 1 89 ? -9.220 -5.095 3.554 1.00 93.75 89 GLY A O 1
ATOM 673 N N . SER A 1 90 ? -10.015 -3.731 1.952 1.00 95.19 90 SER A N 1
ATOM 674 C CA . SER A 1 90 ? -10.042 -4.714 0.860 1.00 95.19 90 SER A CA 1
ATOM 675 C C . SER A 1 90 ? -8.723 -4.814 0.079 1.00 95.19 90 SER A C 1
ATOM 677 O O . SER A 1 90 ? -8.723 -5.295 -1.045 1.00 95.19 90 SER A O 1
ATOM 679 N N . TYR A 1 91 ? -7.599 -4.325 0.617 1.00 95.12 91 TYR A N 1
ATOM 680 C CA . TYR A 1 91 ? -6.337 -4.237 -0.135 1.00 95.12 91 TYR A CA 1
ATOM 681 C C . TYR A 1 91 ? -5.721 -5.599 -0.498 1.00 95.12 91 TYR A C 1
ATOM 683 O O . TYR A 1 91 ? -5.141 -5.743 -1.567 1.00 95.12 91 TYR A O 1
ATOM 691 N N . ASN A 1 92 ? -5.825 -6.585 0.397 1.00 92.81 92 ASN A N 1
ATOM 692 C CA . ASN A 1 92 ? -5.268 -7.930 0.204 1.00 92.81 92 ASN A CA 1
ATOM 693 C C . ASN A 1 92 ? -6.317 -8.953 -0.286 1.00 92.81 92 ASN A C 1
ATOM 695 O O . ASN A 1 92 ? -6.017 -10.146 -0.302 1.00 92.81 92 ASN A O 1
ATOM 699 N N . SER A 1 93 ? -7.550 -8.516 -0.562 1.00 87.88 93 SER A N 1
ATOM 700 C CA . SER A 1 93 ? -8.683 -9.380 -0.927 1.00 87.88 93 SER A CA 1
ATOM 701 C C . SER A 1 93 ? -8.838 -9.527 -2.431 1.00 87.88 93 SER A C 1
ATOM 703 O O . SER A 1 93 ? -8.526 -8.552 -3.148 1.00 87.88 93 SER A O 1
#

Radius of gyration: 25.68 Å; Cα contacts (8 Å, |Δi|>4): 7; chains: 1; bounding box: 56×34×67 Å

Mean predicted aligned error: 6.73 Å

pLDDT: mean 91.3, std 9.27, range [60.19, 98.25]

Foldseek 3Di:
DQDPVNVVVVVVVVVVVVVVVVVVVVVVVVVVVVVVVVVVVCVVVVVVVVVVVVVCVVVCPPPDDPVNDDDDPPDDDDDDDADPDPPPPPRRD

Sequence (93 aa):
MATLQDIKRRLRSVENTKQITGAMEMVSAAKLRRAQTRVTAARPYAAKLSEIMENLSTVASGLSHPLFESRPEKTIGLVLVTASKGLCGSYNS

Secondary structure (DSSP, 8-state):
---HHHHHHHHHHHHHHHHHHHHHHHHHHHHHHHHHHHHHHHHHHHHHHHHHHHHHHHH-TT---TTT-----S---------SSS--TTTT-